Protein AF-A0A367LYA3-F1 (afdb_monomer)

Solvent-accessible surface area (backbone atoms only — not comparable to full-atom values): 9388 Å² total; per-residue (Å²): 114,70,64,62,54,51,53,53,52,55,53,62,64,61,77,48,80,53,69,58,54,73,70,56,50,53,48,38,61,75,65,49,65,84,71,53,64,67,58,30,35,70,39,34,77,40,93,78,80,78,74,76,77,65,82,74,53,72,72,42,76,48,74,68,58,64,77,75,49,90,65,70,52,68,69,62,55,48,51,48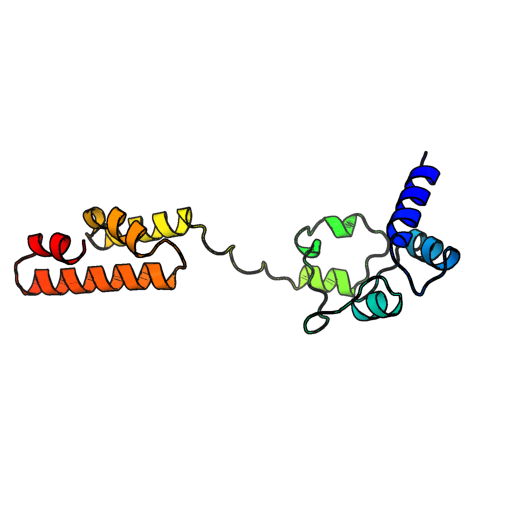,73,65,53,65,80,75,72,75,77,78,76,46,56,67,52,50,46,50,51,50,39,52,52,20,45,78,64,75,37,52,89,48,29,71,54,49,46,62,73,33,62,56,77,46,73,66,50,42,48,53,50,50,52,51,46,53,50,48,38,52,51,21,50,74,70,73,40,60,80,54,28,57,75,74,66,108

Organism: Pseudomonas aeruginosa (NCBI:txid287)

Foldseek 3Di:
DVVVVLVVVLVVQVVDDFLDDSVVSSVCVVVVHDDQPVRCVNRVVDVDDPDDSPPPPPVLVVVCPCVVGDPDDPVSVVVSVPPDPDPDDFQDLVRLLVVLCVLCVVLVNNVCSVVLSVQLVSPHNVSSVVLVVVLSVLQVVCVVVVNNVCSNVVSD

Sequence (156 aa):
MMDQAFEGIVASYQHRPLNVDDAELRRMIDDETWLTAPEAKDKGFVDEVLGAAEPVGVNARLGKVLNRYRNTPDAARRLLASQEPAGDPAPTSAELAAELTADCAQAGLADCAAYLIKASGLKDRETVRAALDRAKAVRAVCHGAKTPDDAKALIE

pLDDT: mean 82.15, std 12.98, range [47.84, 94.5]

Radius of gyration: 27.7 Å; Cα contacts (8 Å, |Δi|>4): 107; chains: 1; bounding box: 52×32×71 Å

Mean predicted aligned error: 14.96 Å

InterPro domains:
  IPR029045 ClpP/crotonase-like domain superfamily [SSF52096] (13-53)

Structure (mmCIF, N/CA/C/O backbone):
data_AF-A0A367LYA3-F1
#
_entry.id   AF-A0A367LYA3-F1
#
loop_
_atom_site.group_PDB
_atom_site.id
_atom_site.type_symbol
_atom_site.label_atom_id
_atom_site.label_alt_id
_atom_site.label_comp_id
_atom_site.label_asym_id
_atom_site.label_entity_id
_atom_site.label_seq_id
_atom_site.pdbx_PDB_ins_code
_atom_site.Cartn_x
_atom_site.Cartn_y
_atom_site.Cartn_z
_atom_site.occupancy
_atom_site.B_iso_or_equiv
_atom_site.auth_seq_id
_atom_site.auth_comp_id
_atom_site.auth_asym_id
_atom_site.auth_atom_id
_atom_site.pdbx_PDB_model_num
ATOM 1 N N . MET A 1 1 ? 25.280 19.438 -17.929 1.00 57.62 1 MET A N 1
ATOM 2 C CA . MET A 1 1 ? 24.602 19.323 -16.613 1.00 57.62 1 MET A CA 1
ATOM 3 C C . MET A 1 1 ? 23.458 18.310 -16.666 1.00 57.62 1 MET A C 1
ATOM 5 O O . MET A 1 1 ? 23.393 17.494 -15.762 1.00 57.62 1 MET A O 1
ATOM 9 N N . MET A 1 2 ? 22.625 18.291 -17.721 1.00 63.66 2 MET A N 1
ATOM 10 C CA . MET A 1 2 ? 21.618 17.228 -17.924 1.00 63.66 2 MET A CA 1
ATOM 11 C C . MET A 1 2 ? 22.245 15.866 -18.272 1.00 63.66 2 MET A C 1
ATOM 13 O O . MET A 1 2 ? 21.848 14.864 -17.690 1.00 63.66 2 MET A O 1
ATOM 17 N N . ASP A 1 3 ? 23.297 15.839 -19.100 1.00 79.38 3 ASP A N 1
ATOM 18 C CA . ASP A 1 3 ? 23.963 14.579 -19.488 1.00 79.38 3 ASP A CA 1
ATOM 19 C C . ASP A 1 3 ? 24.580 13.844 -18.291 1.00 79.38 3 ASP A C 1
ATOM 21 O O . ASP A 1 3 ? 24.449 12.637 -18.155 1.00 79.38 3 ASP A O 1
ATOM 25 N N . GLN A 1 4 ? 25.177 14.576 -17.346 1.00 85.38 4 GLN A N 1
ATOM 26 C CA . GLN A 1 4 ? 25.764 13.979 -16.143 1.00 85.38 4 GLN A CA 1
ATOM 27 C C . GLN A 1 4 ? 24.707 13.341 -15.227 1.00 85.38 4 GLN A C 1
ATOM 29 O O . GLN A 1 4 ? 24.982 12.333 -14.579 1.00 85.38 4 GLN A O 1
ATOM 34 N N . ALA A 1 5 ? 23.502 13.918 -15.168 1.00 87.50 5 ALA A N 1
ATOM 35 C CA . ALA A 1 5 ? 22.396 13.335 -14.416 1.00 87.50 5 ALA A CA 1
ATOM 36 C C . ALA A 1 5 ? 21.889 12.049 -15.086 1.00 87.50 5 ALA A C 1
ATOM 38 O O . ALA A 1 5 ? 21.642 11.065 -14.394 1.00 87.50 5 ALA A O 1
ATOM 39 N N . PHE A 1 6 ? 21.792 12.041 -16.419 1.00 89.56 6 PHE A N 1
ATOM 40 C CA . PHE A 1 6 ? 21.410 10.857 -17.187 1.00 89.56 6 PHE A CA 1
ATOM 41 C C . PHE A 1 6 ? 22.415 9.712 -17.013 1.00 89.56 6 PHE A C 1
ATOM 43 O O . PHE A 1 6 ? 22.024 8.605 -16.654 1.00 89.56 6 PHE A O 1
ATOM 50 N N . GLU A 1 7 ? 23.713 9.991 -17.151 1.00 92.44 7 GLU A N 1
ATOM 51 C CA . GLU A 1 7 ? 24.764 8.986 -16.940 1.00 92.44 7 GLU A CA 1
ATOM 52 C C . GLU A 1 7 ? 24.735 8.414 -15.511 1.00 92.44 7 GLU A C 1
ATOM 54 O O . GLU A 1 7 ? 24.918 7.214 -15.316 1.00 92.44 7 GLU A O 1
ATOM 59 N N . GLY A 1 8 ? 24.427 9.240 -14.502 1.00 92.81 8 GLY A N 1
ATOM 60 C CA . GLY A 1 8 ? 24.241 8.772 -13.126 1.00 92.81 8 GLY A CA 1
ATOM 61 C C . GLY A 1 8 ? 23.057 7.809 -12.962 1.00 92.81 8 GLY A C 1
ATOM 62 O O . GLY A 1 8 ? 23.142 6.847 -12.196 1.00 92.81 8 GLY A O 1
ATOM 63 N N . ILE A 1 9 ? 21.966 8.029 -13.702 1.00 91.56 9 ILE A N 1
ATOM 64 C CA . ILE A 1 9 ? 20.799 7.134 -13.707 1.00 91.56 9 ILE A CA 1
ATOM 65 C C . ILE A 1 9 ? 21.153 5.807 -14.386 1.00 91.56 9 ILE A C 1
ATOM 67 O O . ILE A 1 9 ? 20.884 4.751 -13.815 1.00 91.56 9 ILE A O 1
ATOM 71 N N . VAL A 1 10 ? 21.793 5.845 -15.559 1.00 93.44 10 VAL A N 1
ATOM 72 C CA . VAL A 1 10 ? 22.222 4.638 -16.292 1.00 93.44 10 VAL A CA 1
ATOM 73 C C . VAL A 1 10 ? 23.154 3.786 -15.427 1.00 93.44 10 VAL A C 1
ATOM 75 O O . VAL A 1 10 ? 22.894 2.599 -15.227 1.00 93.44 10 VAL A O 1
ATOM 78 N N . ALA A 1 11 ? 24.174 4.407 -14.826 1.00 93.62 11 ALA A N 1
ATOM 79 C CA . ALA A 1 11 ? 25.110 3.726 -13.932 1.00 93.62 11 ALA A CA 1
ATOM 80 C C . ALA A 1 11 ? 24.405 3.072 -12.732 1.00 93.62 11 ALA A C 1
ATOM 82 O O . ALA A 1 11 ? 24.767 1.969 -12.324 1.00 93.62 11 ALA A O 1
ATOM 83 N N . SER A 1 12 ? 23.358 3.717 -12.201 1.00 92.31 12 SER A N 1
ATOM 84 C CA . SER A 1 12 ? 22.594 3.182 -11.071 1.00 92.31 12 SER A CA 1
ATOM 85 C C . SER A 1 12 ? 21.901 1.857 -11.409 1.00 92.31 12 SER A C 1
ATOM 87 O O . SER A 1 12 ? 21.897 0.938 -10.590 1.00 92.31 12 SER A O 1
ATOM 89 N N . TYR A 1 13 ? 21.354 1.723 -12.621 1.00 92.00 13 TYR A N 1
ATOM 90 C CA . TYR A 1 13 ? 20.736 0.472 -13.080 1.00 92.00 13 TYR A CA 1
ATOM 91 C C . TYR A 1 13 ? 21.763 -0.638 -13.336 1.00 92.00 13 TYR A C 1
ATOM 93 O O . TYR A 1 13 ? 21.459 -1.813 -13.141 1.00 92.00 13 TYR A O 1
ATOM 101 N N . GLN A 1 14 ? 22.988 -0.272 -13.718 1.00 90.69 14 GLN A N 1
ATOM 102 C CA . GLN A 1 14 ? 24.077 -1.204 -14.024 1.00 90.69 14 GLN A CA 1
ATOM 103 C C . GLN A 1 14 ? 24.815 -1.737 -12.785 1.00 90.69 14 GLN A C 1
ATOM 105 O O . GLN A 1 14 ? 25.699 -2.582 -12.914 1.00 90.69 14 GLN A O 1
ATOM 110 N N . HIS A 1 15 ? 24.440 -1.319 -11.568 1.00 90.50 15 HIS A N 1
ATOM 111 C CA . HIS A 1 15 ? 24.962 -1.916 -10.329 1.00 90.50 15 HIS A CA 1
ATOM 112 C C . HIS A 1 15 ? 24.594 -3.395 -10.149 1.00 90.50 15 HIS A C 1
ATOM 114 O O . HIS A 1 15 ? 25.128 -4.058 -9.259 1.00 90.50 15 HIS A O 1
ATOM 120 N N . ARG A 1 16 ? 23.699 -3.921 -10.987 1.00 90.25 16 ARG A N 1
ATOM 121 C CA . ARG A 1 16 ? 23.339 -5.335 -11.035 1.00 90.25 16 ARG A CA 1
ATOM 122 C C . ARG A 1 16 ? 23.323 -5.848 -12.476 1.00 90.25 16 ARG A C 1
ATOM 124 O O . ARG A 1 16 ? 23.167 -5.048 -13.398 1.00 90.25 16 ARG A O 1
ATOM 131 N N . PRO A 1 17 ? 23.493 -7.165 -12.687 1.00 89.12 17 PRO A N 1
ATOM 132 C CA . PRO A 1 17 ? 23.438 -7.742 -14.022 1.00 89.12 17 PRO A CA 1
ATOM 133 C C . PRO A 1 17 ? 22.031 -7.597 -14.607 1.00 89.12 17 PRO A C 1
ATOM 135 O O . PRO A 1 17 ? 21.053 -8.035 -14.002 1.00 89.12 17 PRO A O 1
ATOM 138 N N . LEU A 1 18 ? 21.952 -6.989 -15.788 1.00 93.44 18 LEU A N 1
ATOM 139 C CA . LEU A 1 18 ? 20.729 -6.853 -16.572 1.00 93.44 18 LEU A CA 1
ATOM 140 C C . LEU A 1 18 ? 20.790 -7.778 -17.790 1.00 93.44 18 LEU A C 1
ATOM 142 O O . LEU A 1 18 ? 21.869 -8.077 -18.301 1.00 93.44 18 LEU A O 1
ATOM 146 N N . ASN A 1 19 ? 19.621 -8.165 -18.300 1.00 94.31 19 ASN A N 1
ATOM 147 C CA . ASN A 1 19 ? 19.489 -8.905 -19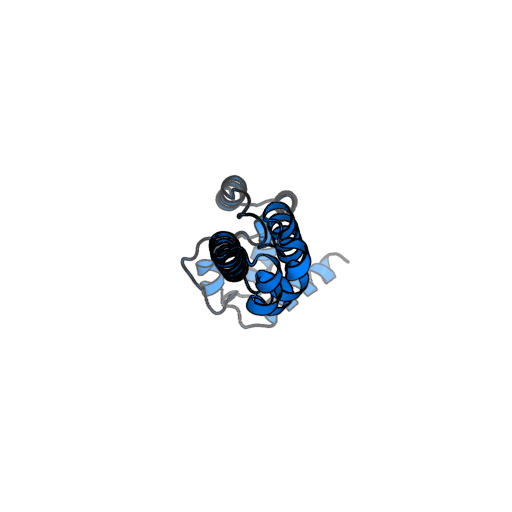.561 1.00 94.31 19 ASN A CA 1
ATOM 148 C C . ASN A 1 19 ? 19.254 -7.966 -20.760 1.00 94.31 19 ASN A C 1
ATOM 150 O O . ASN A 1 19 ? 18.803 -8.403 -21.818 1.00 94.31 19 ASN A O 1
ATOM 154 N N . VAL A 1 20 ? 19.520 -6.671 -20.586 1.00 93.88 20 VAL A N 1
ATOM 155 C CA . VAL A 1 20 ? 19.510 -5.649 -21.639 1.00 93.88 20 VAL A CA 1
ATOM 156 C C . VAL A 1 20 ? 20.901 -5.033 -21.739 1.00 93.88 20 VAL A C 1
ATOM 158 O O . VAL A 1 20 ? 21.596 -4.907 -20.729 1.00 93.88 20 VAL A O 1
ATOM 161 N N . ASP A 1 21 ? 21.318 -4.676 -22.950 1.00 94.00 21 ASP A N 1
ATOM 162 C CA . ASP A 1 21 ? 22.583 -3.975 -23.154 1.00 94.00 21 ASP A CA 1
ATOM 163 C C . ASP A 1 21 ? 22.469 -2.476 -22.816 1.00 94.00 21 ASP A C 1
ATOM 165 O O . ASP A 1 21 ? 21.387 -1.952 -22.539 1.00 94.00 21 ASP A O 1
ATOM 169 N N . ASP A 1 22 ? 23.609 -1.781 -22.792 1.00 93.06 22 ASP A N 1
ATOM 170 C CA . ASP A 1 22 ? 23.677 -0.354 -22.454 1.00 93.06 22 ASP A CA 1
ATOM 171 C C . ASP A 1 22 ? 22.865 0.521 -23.422 1.00 93.06 22 ASP A C 1
ATOM 173 O O . ASP A 1 22 ? 22.188 1.455 -22.993 1.00 93.06 22 ASP A O 1
ATOM 177 N N . ALA A 1 23 ? 22.877 0.196 -24.717 1.00 94.06 23 ALA A N 1
ATOM 178 C CA . ALA A 1 23 ? 22.157 0.962 -25.728 1.00 94.06 23 ALA A CA 1
ATOM 179 C C . ALA A 1 23 ? 20.638 0.828 -25.547 1.00 94.06 23 ALA A C 1
ATOM 181 O O . ALA A 1 23 ? 19.915 1.826 -25.591 1.00 94.06 23 ALA A O 1
ATOM 182 N N . GLU A 1 24 ? 20.162 -0.387 -25.287 1.00 94.19 24 GLU A N 1
ATOM 183 C CA . GLU A 1 24 ? 18.760 -0.668 -25.009 1.00 94.19 24 GLU A CA 1
ATOM 184 C C . GLU A 1 24 ? 18.320 -0.049 -23.682 1.00 94.19 24 GLU A C 1
ATOM 186 O O . GLU A 1 24 ? 17.246 0.543 -23.618 1.00 94.19 24 GLU A O 1
ATOM 191 N N . LEU A 1 25 ? 19.149 -0.105 -22.635 1.00 93.94 25 LEU A N 1
ATOM 192 C CA . LEU A 1 25 ? 18.851 0.542 -21.356 1.00 93.94 25 LEU A CA 1
ATOM 193 C C . LEU A 1 25 ? 18.684 2.059 -21.519 1.00 93.94 25 LEU A C 1
ATOM 195 O O . LEU A 1 25 ? 17.707 2.625 -21.027 1.00 93.94 25 LEU A O 1
ATOM 199 N N . ARG A 1 26 ? 19.607 2.714 -22.235 1.00 94.38 26 ARG A N 1
ATOM 200 C CA . ARG A 1 26 ? 19.530 4.154 -22.529 1.00 94.38 26 ARG A CA 1
ATOM 201 C C . ARG A 1 26 ? 18.260 4.492 -23.307 1.00 94.38 26 ARG A C 1
ATOM 203 O O . ARG A 1 26 ? 17.542 5.407 -22.914 1.00 94.38 26 ARG A O 1
ATOM 210 N N . ARG A 1 27 ? 17.945 3.713 -24.350 1.00 94.50 27 ARG A N 1
ATOM 211 C CA . ARG A 1 27 ? 16.710 3.868 -25.133 1.00 94.50 27 ARG A CA 1
ATOM 212 C C . ARG A 1 27 ? 15.470 3.726 -24.259 1.00 94.50 27 ARG A C 1
ATOM 214 O O . ARG A 1 27 ? 14.573 4.553 -24.335 1.00 94.50 27 ARG A O 1
ATOM 221 N N . MET A 1 28 ? 15.432 2.714 -23.395 1.00 93.94 28 MET A N 1
ATOM 222 C CA . MET A 1 28 ? 14.296 2.471 -22.509 1.00 93.94 28 MET A CA 1
ATOM 223 C C . MET A 1 28 ? 14.058 3.620 -21.521 1.00 93.94 28 MET A C 1
ATOM 225 O O . MET A 1 28 ? 12.901 3.934 -21.231 1.00 93.94 28 MET A O 1
ATOM 229 N N . ILE A 1 29 ? 15.129 4.239 -21.009 1.00 91.56 29 ILE A N 1
ATOM 230 C CA . ILE A 1 29 ? 15.046 5.409 -20.122 1.00 91.56 29 ILE A CA 1
ATOM 231 C C . ILE A 1 29 ? 14.515 6.627 -20.890 1.00 91.56 29 ILE A C 1
ATOM 233 O O . ILE A 1 29 ? 13.597 7.285 -20.401 1.00 91.56 29 ILE A O 1
ATOM 237 N N . ASP A 1 30 ? 15.045 6.900 -22.085 1.00 91.50 30 ASP A N 1
ATOM 238 C CA . ASP A 1 30 ? 14.613 8.026 -22.926 1.00 91.50 30 ASP A CA 1
ATOM 239 C C . ASP A 1 30 ? 13.161 7.887 -23.403 1.00 91.50 30 ASP A C 1
ATOM 241 O O . ASP A 1 30 ? 12.396 8.855 -23.365 1.00 91.50 30 ASP A O 1
ATOM 245 N N . ASP A 1 31 ? 12.755 6.674 -23.783 1.00 91.88 31 ASP A N 1
ATOM 246 C CA . ASP A 1 31 ? 11.396 6.359 -24.237 1.00 91.88 31 ASP A CA 1
ATOM 247 C C . ASP A 1 31 ? 10.379 6.320 -23.081 1.00 91.88 31 ASP A C 1
ATOM 249 O O . ASP A 1 31 ? 9.183 6.126 -23.314 1.00 91.88 31 ASP A O 1
ATOM 253 N N . GLU A 1 32 ? 10.826 6.520 -21.834 1.00 89.94 32 GLU A N 1
ATOM 254 C CA . GLU A 1 32 ? 10.003 6.405 -20.630 1.00 89.94 32 GLU A CA 1
ATOM 255 C C . GLU A 1 32 ? 9.254 5.060 -20.616 1.00 89.94 32 GLU A C 1
ATOM 257 O O . GLU A 1 32 ? 8.024 4.990 -20.582 1.00 89.94 32 GLU A O 1
ATOM 262 N N . THR A 1 33 ? 10.015 3.969 -20.715 1.00 90.75 33 THR A N 1
ATOM 263 C CA . THR A 1 33 ? 9.448 2.626 -20.858 1.00 90.75 33 THR A CA 1
ATOM 264 C C . THR A 1 33 ? 8.820 2.144 -19.554 1.00 90.75 33 THR A C 1
ATOM 266 O O . THR A 1 33 ? 9.470 2.079 -18.510 1.00 90.75 33 THR A O 1
ATOM 269 N N . TRP A 1 34 ? 7.558 1.727 -19.635 1.00 88.94 34 TRP A N 1
ATOM 270 C CA . TRP A 1 34 ? 6.828 1.098 -18.538 1.00 88.94 34 TRP A CA 1
ATOM 271 C C . TRP A 1 34 ? 6.874 -0.421 -18.677 1.00 88.94 34 TRP A C 1
ATOM 273 O O . TRP A 1 34 ? 6.634 -0.947 -19.760 1.00 88.94 34 TRP A O 1
ATOM 283 N N . LEU A 1 35 ? 7.156 -1.119 -17.576 1.00 88.19 35 LEU A N 1
ATOM 284 C CA . LEU A 1 35 ? 7.240 -2.579 -17.533 1.00 88.19 35 LEU A CA 1
ATOM 285 C C . LEU A 1 35 ? 6.269 -3.136 -16.497 1.00 88.19 35 LEU A C 1
ATOM 287 O O . LEU A 1 35 ? 6.116 -2.593 -15.399 1.00 88.19 35 LEU A O 1
ATOM 291 N N . THR A 1 36 ? 5.650 -4.258 -16.829 1.00 84.75 36 THR A N 1
ATOM 292 C CA . THR A 1 36 ? 4.999 -5.129 -15.852 1.00 84.75 36 THR A CA 1
ATOM 293 C C . THR A 1 36 ? 6.049 -5.870 -15.017 1.00 84.75 36 THR A C 1
ATOM 295 O O . THR A 1 36 ? 7.218 -5.973 -15.394 1.00 84.75 36 THR A O 1
ATOM 298 N N . ALA A 1 37 ? 5.640 -6.421 -13.872 1.00 86.94 37 ALA A N 1
ATOM 299 C CA . ALA A 1 37 ? 6.521 -7.228 -13.029 1.00 86.94 37 ALA A CA 1
ATOM 300 C C . ALA A 1 37 ? 7.220 -8.395 -13.776 1.00 86.94 37 ALA A C 1
ATOM 302 O O . ALA A 1 37 ? 8.434 -8.533 -13.613 1.00 86.94 37 ALA A O 1
ATOM 303 N N . PRO A 1 38 ? 6.535 -9.211 -14.611 1.00 88.25 38 PRO A N 1
ATOM 304 C CA . PRO A 1 38 ? 7.211 -10.256 -15.382 1.00 88.25 38 PRO A CA 1
ATOM 305 C C . PRO A 1 38 ? 8.194 -9.696 -16.419 1.00 88.25 38 PRO A C 1
ATOM 307 O O . PRO A 1 38 ? 9.318 -10.177 -16.489 1.00 88.25 38 PRO A O 1
ATOM 310 N N . GLU A 1 39 ? 7.842 -8.640 -17.159 1.00 90.19 39 GLU A N 1
ATOM 311 C CA . GLU A 1 39 ? 8.756 -8.034 -18.145 1.00 90.19 39 GLU A CA 1
ATOM 312 C C . GLU A 1 39 ? 10.010 -7.447 -17.483 1.00 90.19 39 GLU A C 1
ATOM 314 O O . GLU A 1 39 ? 11.117 -7.557 -18.012 1.00 90.19 39 GLU A O 1
ATOM 319 N N . ALA A 1 40 ? 9.849 -6.842 -16.302 1.00 91.62 40 ALA A N 1
ATOM 320 C CA . ALA A 1 40 ? 10.964 -6.367 -15.496 1.00 91.62 40 ALA A CA 1
ATOM 321 C C . ALA A 1 40 ? 11.865 -7.527 -15.049 1.00 91.62 40 ALA A C 1
ATOM 323 O O . ALA A 1 40 ? 13.087 -7.387 -15.077 1.00 91.62 40 ALA A O 1
ATOM 324 N N . LYS A 1 41 ? 11.293 -8.678 -14.677 1.00 91.88 41 LYS A N 1
ATOM 325 C CA . LYS A 1 41 ? 12.064 -9.872 -14.302 1.00 91.88 41 LYS A CA 1
ATOM 326 C C . LYS A 1 41 ? 12.845 -10.425 -15.489 1.00 91.88 41 LYS A C 1
ATOM 328 O O . LYS A 1 41 ? 14.041 -10.667 -15.364 1.00 91.88 41 LYS A O 1
ATOM 333 N N . ASP A 1 42 ? 12.201 -10.553 -16.644 1.00 93.44 42 ASP A N 1
ATOM 334 C CA . ASP A 1 42 ? 12.824 -11.082 -17.861 1.00 93.44 42 ASP A CA 1
ATOM 335 C C . ASP A 1 42 ? 14.003 -10.218 -18.318 1.00 93.44 42 ASP A C 1
ATOM 337 O O . ASP A 1 42 ? 15.059 -10.732 -18.690 1.00 93.44 42 ASP A O 1
ATOM 341 N N . LYS A 1 43 ? 13.869 -8.892 -18.210 1.00 94.06 43 LYS A N 1
ATOM 342 C CA . LYS A 1 43 ? 14.950 -7.933 -18.494 1.00 94.06 43 LYS A CA 1
ATOM 343 C C . LYS A 1 43 ? 16.002 -7.848 -17.385 1.00 94.06 43 LYS A C 1
ATOM 345 O O . LYS A 1 43 ? 17.000 -7.146 -17.534 1.00 94.06 43 LYS A O 1
ATOM 350 N N . GLY A 1 44 ? 15.805 -8.578 -16.291 1.00 92.94 44 GLY A N 1
ATOM 351 C CA . GLY A 1 44 ? 16.729 -8.631 -15.174 1.00 92.94 44 GLY A CA 1
ATOM 352 C C . GLY A 1 44 ? 16.709 -7.368 -14.326 1.00 92.94 44 GLY A C 1
ATOM 353 O O . GLY A 1 44 ? 17.723 -7.090 -13.715 1.00 92.94 44 GLY A O 1
ATOM 354 N N . PHE A 1 45 ? 15.605 -6.611 -14.257 1.00 92.31 45 PHE A N 1
ATOM 355 C CA . PHE A 1 45 ? 15.393 -5.466 -13.347 1.00 92.31 45 PHE A CA 1
ATOM 356 C C . PHE A 1 45 ? 14.858 -5.860 -11.961 1.00 92.31 45 PHE A C 1
ATOM 358 O O . PHE A 1 45 ? 14.979 -5.070 -11.025 1.00 92.31 45 PHE A O 1
ATOM 365 N N . VAL A 1 46 ? 14.350 -7.085 -11.804 1.00 91.50 46 VAL A N 1
ATOM 366 C CA . VAL A 1 46 ? 13.984 -7.680 -10.507 1.00 91.50 46 VAL A CA 1
ATOM 367 C C . VAL A 1 46 ? 14.439 -9.138 -10.439 1.00 91.50 46 VAL A C 1
ATOM 369 O O . VAL A 1 46 ? 14.599 -9.779 -11.476 1.00 91.50 46 VAL A O 1
ATOM 372 N N . ASP A 1 47 ? 14.655 -9.662 -9.233 1.00 90.56 47 ASP A N 1
ATOM 373 C CA . ASP A 1 47 ? 15.078 -11.056 -9.023 1.00 90.56 47 ASP A CA 1
ATOM 374 C C . ASP A 1 47 ? 13.875 -12.017 -8.952 1.00 90.56 47 ASP A C 1
ATOM 376 O O . ASP A 1 47 ? 13.874 -13.100 -9.543 1.00 90.56 47 ASP A O 1
ATOM 380 N N . GLU A 1 48 ? 12.802 -11.601 -8.276 1.00 88.25 48 GLU A N 1
ATOM 381 C CA . GLU A 1 48 ? 11.602 -12.406 -8.055 1.00 88.25 48 GLU A CA 1
ATOM 382 C C . GLU A 1 48 ? 10.333 -11.542 -8.096 1.00 88.25 48 GLU A C 1
ATOM 384 O O . GLU A 1 48 ? 10.348 -10.367 -7.730 1.00 88.25 48 GLU A O 1
ATOM 389 N N . VAL A 1 49 ? 9.223 -12.137 -8.545 1.00 86.31 49 VAL A N 1
ATOM 390 C CA . VAL A 1 49 ? 7.887 -11.530 -8.512 1.00 86.31 49 VAL A CA 1
ATOM 391 C C . VAL A 1 49 ? 7.064 -12.304 -7.489 1.00 86.31 49 VAL A C 1
ATOM 393 O O . VAL A 1 49 ? 6.784 -13.484 -7.694 1.00 86.31 49 VAL A O 1
ATOM 396 N N . LEU A 1 50 ? 6.712 -11.647 -6.385 1.00 81.00 50 LEU A N 1
ATOM 397 C CA . LEU A 1 50 ? 5.922 -12.233 -5.302 1.00 81.00 50 LEU A CA 1
ATOM 398 C C . LEU A 1 50 ? 4.427 -11.949 -5.509 1.00 81.00 50 LEU A C 1
ATOM 400 O O . LEU A 1 50 ? 4.050 -10.829 -5.848 1.00 81.00 50 LEU A O 1
ATOM 404 N N . GLY A 1 51 ? 3.579 -12.944 -5.236 1.00 74.94 51 GLY A N 1
ATOM 405 C CA . GLY A 1 51 ? 2.120 -12.841 -5.366 1.00 74.94 51 GLY A CA 1
ATOM 406 C C . GLY A 1 51 ? 1.605 -13.028 -6.798 1.00 74.94 51 GLY A C 1
ATOM 407 O O . GLY A 1 51 ? 2.364 -13.312 -7.725 1.00 74.94 51 GLY A O 1
ATOM 408 N N . ALA A 1 52 ? 0.289 -12.883 -6.991 1.00 62.22 52 ALA A N 1
ATOM 409 C CA . ALA A 1 52 ? -0.237 -12.641 -8.331 1.00 62.22 52 ALA A CA 1
ATOM 410 C C . A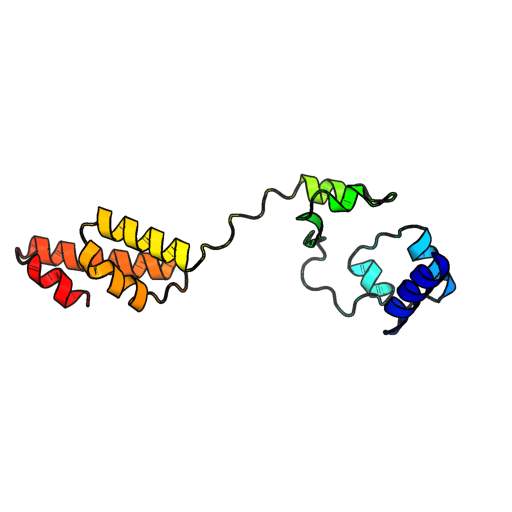LA A 1 52 ? 0.358 -11.306 -8.777 1.00 62.22 52 ALA A C 1
ATOM 412 O O . ALA A 1 52 ? 0.278 -10.347 -8.016 1.00 62.22 52 ALA A O 1
ATOM 413 N N . ALA A 1 53 ? 0.982 -11.252 -9.953 1.00 56.44 53 ALA A N 1
ATOM 414 C CA . ALA A 1 53 ? 1.676 -10.092 -10.518 1.00 56.44 53 ALA A CA 1
ATOM 415 C C . ALA A 1 53 ? 0.753 -8.886 -10.810 1.00 56.44 53 ALA A C 1
ATOM 417 O O . ALA A 1 53 ? 0.953 -8.157 -11.783 1.00 56.44 53 ALA A O 1
ATOM 418 N N . GLU A 1 54 ? -0.284 -8.691 -9.998 1.00 57.06 54 GLU A N 1
ATOM 419 C CA . GLU A 1 54 ? -1.062 -7.483 -9.966 1.00 57.06 54 GLU A CA 1
ATOM 420 C C . GLU A 1 54 ? -0.104 -6.323 -9.716 1.00 57.06 54 GLU A C 1
ATOM 422 O O . GLU A 1 54 ? 0.718 -6.373 -8.795 1.00 57.06 54 GLU A O 1
ATOM 427 N N . PRO A 1 55 ? -0.164 -5.280 -10.547 1.00 54.88 55 PRO A N 1
ATOM 428 C CA . PRO A 1 55 ? 0.565 -4.056 -10.299 1.00 54.88 55 PRO A CA 1
ATOM 429 C C . PRO A 1 55 ? 0.045 -3.457 -8.994 1.00 54.88 55 PRO A C 1
ATOM 431 O O . PRO A 1 55 ? -0.917 -2.687 -8.968 1.00 54.88 55 PRO A O 1
ATOM 434 N N . VAL A 1 56 ? 0.689 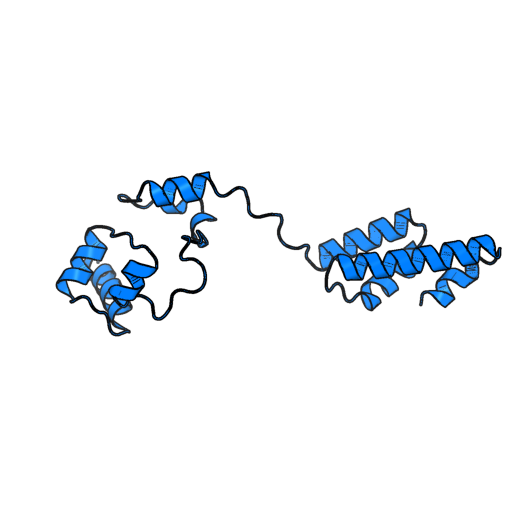-3.831 -7.887 1.00 53.47 56 VAL A N 1
ATOM 435 C CA . VAL A 1 56 ? 0.472 -3.208 -6.593 1.00 53.47 56 VAL A CA 1
ATOM 436 C C . VAL A 1 56 ? 0.981 -1.790 -6.761 1.00 53.47 56 VAL A C 1
ATOM 438 O O . VAL A 1 56 ? 2.177 -1.507 -6.709 1.00 53.47 56 VAL A O 1
ATOM 441 N N . GLY A 1 57 ? 0.047 -0.890 -7.038 1.00 53.44 57 GLY A N 1
ATOM 442 C CA . GLY A 1 57 ? 0.267 0.537 -7.132 1.00 53.44 57 GLY A CA 1
ATOM 443 C C . GLY A 1 57 ? 0.643 1.129 -5.777 1.00 53.44 57 GLY A C 1
ATOM 444 O O . GLY A 1 57 ? -0.025 2.034 -5.296 1.00 53.44 57 GLY A O 1
ATOM 445 N N . VAL A 1 58 ? 1.720 0.663 -5.142 1.00 52.72 58 VAL A N 1
ATOM 446 C CA . VAL A 1 58 ? 2.255 1.295 -3.930 1.00 52.72 58 VAL A CA 1
ATOM 447 C C . VAL A 1 58 ? 2.645 2.743 -4.257 1.00 52.72 58 VAL A C 1
ATOM 449 O O . VAL A 1 58 ? 2.318 3.656 -3.505 1.00 52.72 58 VAL A O 1
ATOM 452 N N . ASN A 1 59 ? 3.198 2.980 -5.454 1.00 49.97 59 ASN A N 1
ATOM 453 C CA . ASN A 1 59 ? 3.459 4.326 -5.982 1.00 49.97 59 ASN A CA 1
ATOM 454 C C . ASN A 1 59 ? 2.187 5.065 -6.433 1.00 49.97 59 ASN A C 1
ATOM 456 O O . ASN A 1 59 ? 2.192 6.287 -6.565 1.00 49.97 59 ASN A O 1
ATOM 460 N N . ALA A 1 60 ? 1.088 4.343 -6.650 1.00 49.62 60 ALA A N 1
ATOM 461 C CA . ALA A 1 60 ? -0.189 4.895 -7.086 1.00 49.62 60 ALA A CA 1
ATOM 462 C C . ALA A 1 60 ? -0.910 5.640 -5.936 1.00 49.62 60 ALA A C 1
ATOM 464 O O . ALA A 1 60 ? -1.657 6.584 -6.179 1.00 49.62 60 ALA A O 1
ATOM 465 N N . ARG A 1 61 ? -0.585 5.336 -4.667 1.00 51.25 61 ARG A N 1
ATOM 466 C CA . ARG A 1 61 ? -1.016 6.151 -3.510 1.00 51.25 61 ARG A CA 1
ATOM 467 C C . ARG A 1 61 ? -0.541 7.607 -3.582 1.00 51.25 61 ARG A C 1
ATOM 469 O O . ARG A 1 61 ? -1.165 8.490 -3.001 1.00 51.25 61 ARG A O 1
ATOM 476 N N . LEU A 1 62 ? 0.520 7.895 -4.338 1.00 54.69 62 LEU A N 1
ATOM 477 C CA . LEU A 1 62 ? 0.947 9.257 -4.655 1.00 54.69 62 LEU A CA 1
ATOM 478 C C . LEU A 1 62 ? 0.191 9.759 -5.893 1.00 54.69 62 LEU A C 1
ATOM 480 O O . LEU A 1 62 ? 0.829 10.135 -6.865 1.00 54.69 62 LEU A O 1
ATOM 484 N N . GLY A 1 63 ? -1.147 9.767 -5.894 1.00 56.25 63 GLY A N 1
ATOM 485 C CA . GLY A 1 63 ? -2.017 9.898 -7.085 1.00 56.25 63 GLY A CA 1
ATOM 486 C C . GLY A 1 63 ? -1.788 11.080 -8.052 1.00 56.25 63 GLY A C 1
ATOM 487 O O . GLY A 1 63 ? -2.417 11.142 -9.102 1.00 56.25 63 GLY A O 1
ATOM 488 N N . LYS A 1 64 ? -0.868 12.007 -7.757 1.00 63.91 64 LYS A N 1
ATOM 489 C CA . LYS A 1 64 ? -0.404 13.062 -8.681 1.00 63.91 64 LYS A CA 1
ATOM 490 C C . LYS A 1 64 ? 0.957 12.779 -9.332 1.00 63.91 64 LYS A C 1
ATOM 492 O O . LYS A 1 64 ? 1.374 13.540 -10.199 1.00 63.91 64 LYS A O 1
ATOM 497 N N . VAL A 1 65 ? 1.667 11.729 -8.920 1.00 69.25 65 VAL A N 1
ATOM 498 C CA . VAL A 1 65 ? 3.015 11.397 -9.401 1.00 69.25 65 VAL A CA 1
ATOM 499 C C . VAL A 1 65 ? 2.981 10.986 -10.870 1.00 69.25 65 VAL A C 1
ATOM 501 O O . VAL A 1 65 ? 3.829 11.441 -11.630 1.00 69.25 65 VAL A O 1
ATOM 504 N N . LEU A 1 66 ? 1.940 10.254 -11.291 1.00 72.38 66 LEU A N 1
ATOM 505 C CA . LEU A 1 66 ? 1.769 9.827 -12.682 1.00 72.38 66 LEU A CA 1
ATOM 506 C C . LEU A 1 66 ? 1.550 10.995 -13.655 1.00 72.38 66 LEU A C 1
ATOM 508 O O . LEU A 1 66 ? 1.914 10.892 -14.817 1.00 72.38 66 LEU A O 1
ATOM 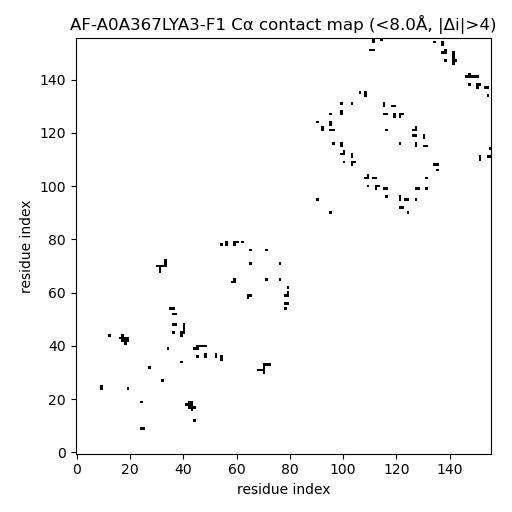512 N N . ASN A 1 67 ? 1.061 12.149 -13.188 1.00 74.94 67 ASN A N 1
ATOM 513 C CA . ASN A 1 67 ? 0.893 13.330 -14.046 1.00 74.94 67 ASN A CA 1
ATOM 514 C C . ASN A 1 67 ? 2.227 13.944 -14.502 1.00 74.94 67 ASN A C 1
ATOM 516 O O . ASN A 1 67 ? 2.225 14.814 -15.369 1.00 74.94 67 ASN A O 1
ATOM 520 N N . ARG A 1 68 ? 3.356 13.540 -13.903 1.00 78.06 68 ARG A N 1
ATOM 521 C CA . ARG A 1 68 ? 4.695 14.014 -14.290 1.00 78.06 68 ARG A CA 1
ATOM 522 C C . ARG A 1 68 ? 5.315 13.207 -15.432 1.00 78.06 68 ARG A C 1
ATOM 524 O O . ARG A 1 68 ? 6.313 13.647 -15.992 1.00 78.06 68 ARG A O 1
ATOM 531 N N . TYR A 1 69 ? 4.734 12.056 -15.751 1.00 82.06 69 TYR A N 1
ATOM 532 C CA . TYR A 1 69 ? 5.225 11.100 -16.736 1.00 82.06 69 TYR A CA 1
ATOM 533 C C . TYR A 1 69 ? 4.461 11.276 -18.053 1.00 82.06 69 TYR A C 1
ATOM 535 O O . TYR A 1 69 ? 3.232 11.399 -18.060 1.00 82.06 69 TYR A O 1
ATOM 543 N N . ARG A 1 70 ? 5.185 11.331 -19.171 1.00 83.50 70 ARG A N 1
ATOM 544 C CA . ARG A 1 70 ? 4.644 11.627 -20.505 1.00 83.50 70 ARG A CA 1
ATOM 545 C C . ARG A 1 70 ? 3.963 10.406 -21.124 1.00 83.50 70 ARG A C 1
ATOM 547 O O . ARG A 1 70 ? 2.894 10.549 -21.711 1.00 83.50 70 ARG A O 1
ATOM 554 N N . ASN A 1 71 ? 4.522 9.216 -20.916 1.00 84.56 71 ASN A N 1
ATOM 555 C CA . ASN A 1 71 ? 4.139 7.954 -21.555 1.00 84.56 71 ASN A CA 1
ATOM 556 C C . ASN A 1 71 ? 3.447 6.980 -20.587 1.00 84.56 71 ASN A C 1
ATOM 558 O O . ASN A 1 71 ? 3.540 5.766 -20.743 1.00 84.56 71 ASN A O 1
ATOM 562 N N . THR A 1 72 ? 2.715 7.489 -19.588 1.00 82.69 72 THR A N 1
ATOM 563 C CA . THR A 1 72 ? 1.990 6.629 -18.630 1.00 82.69 72 THR A CA 1
ATOM 564 C C . THR A 1 72 ? 0.905 5.786 -19.330 1.00 82.69 72 THR A C 1
ATOM 566 O O . THR A 1 72 ? -0.053 6.378 -19.848 1.00 82.69 72 THR A O 1
ATOM 569 N N . PRO A 1 73 ? 0.969 4.437 -1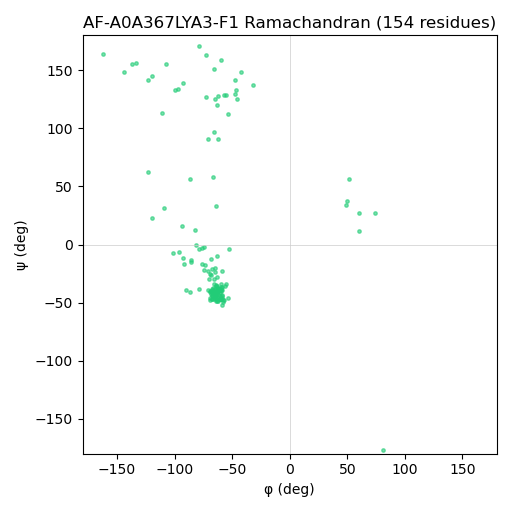9.274 1.00 82.00 73 PRO A N 1
ATOM 570 C CA . PRO A 1 73 ? 0.001 3.551 -19.918 1.00 82.00 73 PRO A CA 1
ATOM 571 C C . PRO A 1 73 ? -1.406 3.655 -19.321 1.00 82.00 73 PRO A C 1
ATOM 573 O O . PRO A 1 73 ? -1.577 3.857 -18.116 1.00 82.00 73 PRO A O 1
ATOM 576 N N . ASP A 1 74 ? -2.432 3.399 -20.136 1.00 80.81 74 ASP A N 1
ATOM 577 C CA . ASP A 1 74 ? -3.831 3.398 -19.681 1.00 80.81 74 ASP A CA 1
ATOM 578 C C . ASP A 1 74 ? -4.100 2.379 -18.572 1.00 80.81 74 ASP A C 1
ATOM 580 O O . ASP A 1 74 ? -4.896 2.642 -17.672 1.00 80.81 74 ASP A O 1
ATOM 584 N N . ALA A 1 75 ? -3.414 1.232 -18.592 1.00 76.50 75 ALA A N 1
ATOM 585 C CA . ALA A 1 75 ? -3.510 0.239 -17.525 1.00 76.50 75 ALA A CA 1
ATOM 586 C C . ALA A 1 75 ? -3.104 0.837 -16.165 1.00 76.50 75 ALA A C 1
ATOM 588 O O . ALA A 1 75 ? -3.843 0.694 -15.194 1.00 76.50 75 ALA A O 1
ATOM 589 N N . ALA A 1 76 ? -2.004 1.599 -16.111 1.00 75.38 76 ALA A N 1
ATOM 590 C CA . ALA A 1 76 ? -1.551 2.294 -14.903 1.00 75.38 76 ALA A CA 1
ATOM 591 C C . ALA A 1 76 ? -2.558 3.359 -14.430 1.00 75.38 76 ALA A C 1
ATOM 593 O O . ALA A 1 76 ? -2.836 3.474 -13.235 1.00 75.38 76 ALA A O 1
ATOM 594 N N . ARG A 1 77 ? -3.169 4.099 -15.367 1.00 75.75 77 ARG A N 1
ATOM 595 C CA . ARG A 1 77 ? -4.214 5.097 -15.065 1.00 75.75 77 ARG A CA 1
ATOM 596 C C . ARG A 1 77 ? -5.489 4.455 -14.514 1.00 75.75 77 ARG A C 1
ATOM 598 O O . ARG A 1 77 ? -6.082 4.979 -13.575 1.00 75.75 77 ARG A O 1
ATOM 605 N N . ARG A 1 78 ? -5.908 3.316 -15.072 1.00 75.81 78 ARG A N 1
ATOM 606 C CA . ARG A 1 78 ? -7.086 2.568 -14.603 1.00 75.81 78 ARG A CA 1
ATOM 607 C C . ARG A 1 78 ? -6.871 1.985 -13.217 1.00 75.81 78 ARG A C 1
ATOM 609 O O . ARG A 1 78 ? -7.786 2.049 -12.406 1.00 75.81 78 ARG A O 1
ATOM 616 N N . LEU A 1 79 ? -5.675 1.477 -12.928 1.00 68.12 79 LEU A N 1
ATOM 617 C CA . LEU A 1 79 ? -5.332 0.972 -11.598 1.00 68.12 79 LEU A CA 1
ATOM 618 C C . LEU A 1 79 ? -5.451 2.065 -10.540 1.00 68.12 79 LEU A C 1
ATOM 620 O O . LEU A 1 79 ? -6.067 1.829 -9.512 1.00 68.12 79 LEU A O 1
ATOM 624 N N . LEU A 1 80 ? -4.954 3.275 -10.820 1.00 65.75 80 LEU A N 1
ATOM 625 C CA . LEU A 1 80 ? -5.159 4.439 -9.951 1.00 65.75 80 LEU A CA 1
ATOM 626 C C . LEU A 1 80 ? -6.636 4.751 -9.708 1.00 65.75 80 LEU A C 1
ATOM 628 O O . LEU A 1 80 ? -7.027 4.987 -8.572 1.00 65.75 80 LEU A O 1
ATOM 632 N N . ALA A 1 81 ? -7.438 4.780 -10.774 1.00 67.75 81 ALA A N 1
ATOM 633 C CA . ALA A 1 81 ? -8.862 5.094 -10.678 1.00 67.75 81 ALA A CA 1
ATOM 634 C C . ALA A 1 81 ? -9.665 3.997 -9.958 1.00 67.75 81 ALA A C 1
ATOM 636 O O . ALA A 1 81 ? -10.710 4.288 -9.386 1.00 67.75 81 ALA A O 1
ATOM 637 N N . SER A 1 82 ? -9.177 2.753 -10.001 1.00 61.78 82 SER A N 1
ATOM 638 C CA . SER A 1 82 ? -9.816 1.574 -9.401 1.00 61.78 82 SER A CA 1
ATOM 639 C C . SER A 1 82 ? -9.328 1.288 -7.981 1.00 61.78 82 SER A C 1
ATOM 641 O O . SER A 1 82 ? -9.934 0.467 -7.298 1.00 61.78 82 SER A O 1
ATOM 643 N N . GLN A 1 83 ? -8.254 1.940 -7.516 1.00 57.41 83 GLN A N 1
ATOM 644 C CA . GLN A 1 83 ? -7.918 1.931 -6.096 1.00 57.41 83 GLN A CA 1
ATOM 645 C C . GLN A 1 83 ? -8.946 2.793 -5.357 1.00 57.41 83 GLN A C 1
ATOM 647 O O . GLN A 1 83 ? -8.760 3.996 -5.174 1.00 57.41 83 GLN A O 1
ATOM 652 N N . GLU A 1 84 ? -10.030 2.163 -4.899 1.00 51.81 84 GLU A N 1
ATOM 653 C CA . GLU A 1 84 ? -10.709 2.623 -3.688 1.00 51.81 84 GLU A CA 1
ATOM 654 C C . GLU A 1 84 ? -9.646 2.846 -2.602 1.00 51.81 84 GLU A C 1
ATOM 656 O O . GLU A 1 84 ? -8.665 2.090 -2.556 1.00 51.81 84 GLU A O 1
ATOM 661 N N . PRO A 1 85 ? -9.772 3.893 -1.763 1.00 48.28 85 PRO A N 1
ATOM 662 C CA . PRO A 1 85 ? -8.812 4.130 -0.701 1.00 48.28 85 PRO A CA 1
ATOM 663 C C . PRO A 1 85 ? -8.708 2.839 0.103 1.00 48.28 85 PRO A C 1
ATOM 665 O O . PRO A 1 85 ? -9.680 2.392 0.709 1.00 48.28 85 PRO A O 1
ATOM 668 N N . ALA A 1 86 ? -7.537 2.204 0.021 1.00 47.84 86 ALA A N 1
ATOM 669 C CA . ALA A 1 86 ? -7.209 1.051 0.833 1.00 47.84 86 ALA A CA 1
ATOM 670 C C . ALA A 1 86 ? -7.631 1.383 2.265 1.00 47.84 86 ALA A C 1
ATOM 672 O O . ALA A 1 86 ? -7.249 2.450 2.754 1.00 47.84 86 ALA A O 1
ATOM 673 N N . GLY A 1 87 ? -8.467 0.512 2.841 1.00 48.50 87 GLY A N 1
ATOM 674 C CA . GLY A 1 87 ? -9.163 0.732 4.105 1.00 48.50 87 GLY A CA 1
ATOM 675 C C . GLY A 1 87 ? -8.280 1.371 5.168 1.00 48.50 87 GLY A C 1
ATOM 676 O O . GLY A 1 87 ? -7.061 1.174 5.159 1.00 48.50 87 GLY A O 1
ATOM 677 N N . ASP A 1 88 ? -8.934 2.158 6.026 1.00 53.00 88 ASP A N 1
ATOM 678 C CA . ASP A 1 88 ? -8.332 3.014 7.045 1.00 53.00 88 ASP A CA 1
ATOM 679 C C . ASP A 1 88 ? -7.031 2.438 7.618 1.00 53.00 88 ASP A C 1
ATOM 681 O O . ASP A 1 88 ? -6.966 1.233 7.899 1.00 53.00 88 ASP A O 1
ATOM 685 N N . PRO A 1 89 ? -5.989 3.277 7.805 1.00 56.38 89 PRO A N 1
ATOM 686 C CA . PRO A 1 89 ? -4.770 2.833 8.463 1.00 56.38 89 PRO A CA 1
ATOM 687 C C . PRO A 1 89 ? -5.149 2.071 9.732 1.00 56.38 89 PRO A C 1
ATOM 689 O O . PRO A 1 89 ? -6.025 2.507 10.481 1.00 56.38 89 PRO A O 1
ATOM 692 N N . ALA A 1 90 ? -4.531 0.902 9.936 1.00 60.62 90 ALA A N 1
ATOM 693 C CA . ALA A 1 90 ? -4.748 0.129 11.150 1.00 60.62 90 ALA A CA 1
ATOM 694 C C . ALA A 1 90 ? -4.619 1.082 12.351 1.00 60.62 90 ALA A C 1
ATOM 696 O O . ALA A 1 90 ? -3.649 1.850 12.389 1.00 60.62 90 ALA A O 1
ATOM 697 N N . PRO A 1 91 ? -5.598 1.087 13.273 1.00 67.81 91 PRO A N 1
ATOM 698 C CA . PRO A 1 91 ? -5.650 2.076 14.335 1.00 67.81 91 PRO A CA 1
ATOM 699 C C . PRO A 1 91 ? -4.350 2.014 15.130 1.00 67.81 91 PRO A C 1
ATOM 701 O O . PRO A 1 91 ? -3.896 0.945 15.547 1.00 67.81 91 PRO A O 1
ATOM 704 N N . THR A 1 92 ? -3.728 3.170 15.306 1.00 82.94 92 THR A N 1
ATOM 705 C CA . THR A 1 92 ? -2.537 3.324 16.131 1.00 82.94 92 THR A CA 1
ATOM 706 C C . THR A 1 92 ? -2.842 2.912 17.569 1.00 82.94 92 THR A C 1
ATOM 708 O O . THR A 1 92 ? -3.987 2.935 18.024 1.00 82.94 92 THR A O 1
ATOM 711 N N . SER A 1 93 ? -1.806 2.580 18.339 1.00 82.62 93 SER A N 1
ATOM 712 C CA . SER A 1 93 ? -1.961 2.296 19.770 1.00 82.62 93 SER A CA 1
ATOM 713 C C . SER A 1 93 ? -2.629 3.459 20.520 1.00 82.62 93 SER A C 1
ATOM 715 O O . SER A 1 93 ? -3.432 3.224 21.418 1.00 82.62 93 SER A O 1
ATOM 717 N N . ALA A 1 94 ? -2.369 4.706 20.116 1.00 85.44 94 ALA A N 1
ATOM 718 C CA . ALA A 1 94 ? -3.031 5.886 20.667 1.00 85.44 94 ALA A CA 1
ATOM 719 C C . ALA A 1 94 ? -4.541 5.907 20.368 1.00 85.44 94 ALA A C 1
ATOM 721 O O . ALA A 1 94 ? -5.334 6.191 21.264 1.00 85.44 94 ALA A O 1
ATOM 722 N N . GLU A 1 95 ? -4.943 5.563 19.144 1.00 86.19 95 GLU A N 1
ATOM 723 C CA . GLU A 1 95 ? -6.356 5.479 18.754 1.00 86.19 95 GLU A CA 1
ATOM 724 C C . GLU A 1 95 ? -7.068 4.321 19.460 1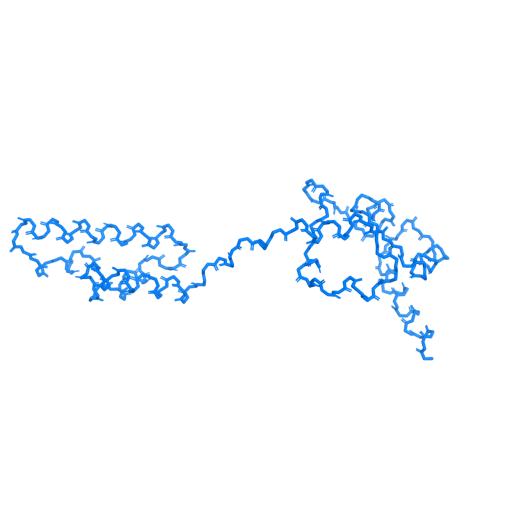.00 86.19 95 GLU A C 1
ATOM 726 O O . GLU A 1 95 ? -8.150 4.523 20.004 1.00 86.19 95 GLU A O 1
ATOM 731 N N . LEU A 1 96 ? -6.436 3.146 19.555 1.00 87.38 96 LEU A N 1
ATOM 732 C CA . LEU A 1 96 ? -6.967 2.006 20.312 1.00 87.38 96 LEU A CA 1
ATOM 733 C C . LEU A 1 96 ? -7.109 2.318 21.809 1.00 87.38 96 LEU A C 1
ATOM 735 O O . LEU A 1 96 ? -8.087 1.913 22.434 1.00 87.38 96 LEU A O 1
ATOM 739 N N . ALA A 1 97 ? -6.156 3.048 22.395 1.00 88.69 97 ALA A N 1
ATOM 740 C CA . ALA A 1 97 ? -6.230 3.468 23.792 1.00 88.69 97 ALA A CA 1
ATOM 741 C C . ALA A 1 97 ? -7.346 4.496 24.023 1.00 88.69 97 ALA A C 1
ATOM 743 O O . ALA A 1 97 ? -8.048 4.422 25.034 1.00 88.69 97 ALA A O 1
ATOM 744 N N . ALA A 1 98 ? -7.530 5.437 23.093 1.00 89.44 98 ALA A N 1
ATOM 745 C CA . ALA A 1 98 ? -8.613 6.412 23.146 1.00 89.44 98 ALA A CA 1
ATOM 746 C C . ALA A 1 98 ? -9.987 5.737 23.001 1.00 89.44 98 ALA A C 1
ATOM 748 O O . ALA A 1 98 ? -10.881 6.018 23.799 1.00 89.44 98 ALA A O 1
ATOM 749 N N . GLU A 1 99 ? -10.127 4.808 22.049 1.00 88.75 99 GLU A N 1
ATOM 750 C CA . GLU A 1 99 ? -11.331 3.993 21.835 1.00 88.75 99 GLU A CA 1
ATOM 751 C C . GLU A 1 99 ? -11.670 3.186 23.096 1.00 88.75 99 GLU A C 1
ATOM 753 O O . GLU A 1 99 ? -12.760 3.327 23.649 1.00 88.75 99 GLU A O 1
ATOM 758 N N . LEU A 1 100 ? -10.699 2.445 23.643 1.00 90.94 100 LEU A N 1
ATOM 759 C CA . LEU A 1 100 ? -10.886 1.679 24.875 1.00 90.94 100 LEU A CA 1
ATOM 760 C C . LEU A 1 100 ? -11.261 2.573 26.066 1.00 90.94 100 LEU A C 1
ATOM 762 O O . LEU A 1 100 ? -12.117 2.198 26.865 1.00 90.94 100 LEU A O 1
ATOM 766 N N . THR A 1 101 ? -10.650 3.753 26.199 1.00 91.38 101 THR A N 1
ATOM 767 C CA . THR A 1 101 ? -10.968 4.695 27.286 1.00 91.38 101 THR A CA 1
ATOM 768 C C . THR A 1 101 ? -12.397 5.222 27.165 1.00 91.38 101 THR A C 1
ATOM 770 O O . THR A 1 101 ? -13.122 5.256 28.162 1.00 91.38 101 THR A O 1
ATOM 773 N N . ALA A 1 102 ? -12.819 5.602 25.956 1.00 90.94 102 ALA A N 1
ATOM 774 C CA . ALA A 1 102 ? -14.174 6.076 25.690 1.00 90.94 102 ALA A CA 1
ATOM 775 C C . ALA A 1 102 ? -15.212 4.985 25.988 1.00 90.94 102 ALA A C 1
ATOM 777 O O . ALA A 1 102 ? -16.193 5.233 26.695 1.00 90.94 102 ALA A O 1
ATOM 778 N N . ASP A 1 103 ? -14.952 3.761 25.536 1.00 90.88 103 ASP A N 1
ATOM 779 C CA . ASP A 1 103 ? -15.825 2.619 25.775 1.00 90.88 103 ASP A CA 1
ATOM 780 C C . ASP A 1 103 ? -15.882 2.226 27.257 1.00 90.88 103 ASP A C 1
ATOM 782 O O . ASP A 1 103 ? -16.951 1.885 27.769 1.00 90.88 103 ASP A O 1
ATOM 786 N N . CYS A 1 104 ? -14.761 2.313 27.982 1.00 90.81 104 CYS A N 1
ATOM 787 C CA . CYS A 1 104 ? -14.734 2.114 29.431 1.00 90.81 104 CYS A CA 1
ATOM 788 C C . CYS A 1 104 ? -15.561 3.183 30.152 1.00 90.81 104 CYS A C 1
ATOM 790 O O . CYS A 1 104 ? -16.307 2.849 31.070 1.00 90.81 104 CYS A O 1
ATOM 792 N N . ALA A 1 105 ? -15.483 4.450 29.736 1.00 89.56 105 ALA A N 1
ATOM 793 C CA . ALA A 1 105 ? -16.282 5.524 30.319 1.00 89.56 105 ALA A CA 1
ATOM 794 C C . ALA A 1 105 ? -17.788 5.299 30.101 1.00 89.56 105 ALA A C 1
ATOM 796 O O . ALA A 1 105 ? -18.562 5.358 31.058 1.00 89.56 105 ALA A O 1
ATOM 797 N N . GLN A 1 106 ? -18.203 4.952 28.877 1.00 88.00 106 GLN A N 1
ATOM 798 C CA . GLN A 1 106 ? -19.599 4.612 28.567 1.00 88.00 106 GLN A CA 1
ATOM 799 C C . GLN A 1 106 ? -20.077 3.381 29.342 1.00 88.00 106 GLN A C 1
ATOM 801 O O . GLN A 1 106 ? -21.207 3.325 29.826 1.00 88.00 106 GLN A O 1
ATOM 806 N N . ALA A 1 107 ? -19.195 2.399 29.500 1.00 87.19 107 ALA A N 1
ATOM 807 C CA . ALA A 1 107 ? -19.458 1.201 30.267 1.00 87.19 107 ALA A CA 1
ATOM 808 C C . ALA A 1 107 ? -19.248 1.397 31.770 1.00 87.19 107 ALA A C 1
ATOM 810 O O . ALA A 1 107 ? -19.207 0.387 32.451 1.00 87.19 107 ALA A O 1
ATOM 811 N N . GLY A 1 108 ? -19.103 2.618 32.307 1.00 87.31 108 GLY A N 1
ATOM 812 C CA . GLY A 1 108 ? -18.892 2.902 33.738 1.00 87.31 108 GLY A CA 1
ATOM 813 C C . GLY A 1 108 ? -17.770 2.079 34.390 1.00 87.31 108 GLY A C 1
ATOM 814 O O . GLY A 1 108 ? -17.919 1.606 35.513 1.00 87.31 108 GLY A O 1
ATOM 815 N N . LEU A 1 109 ? -16.698 1.853 33.635 1.00 88.75 109 LEU A N 1
ATOM 816 C CA . LEU A 1 109 ? -15.461 1.148 33.979 1.00 88.75 109 LEU A CA 1
ATOM 817 C C . LEU A 1 109 ? -14.253 2.095 33.851 1.00 88.75 109 LEU A C 1
ATOM 819 O O . LEU A 1 109 ? -13.128 1.646 33.641 1.00 88.75 109 LEU A O 1
ATOM 823 N N . ALA A 1 110 ? -14.478 3.412 33.931 1.00 89.00 110 ALA A N 1
ATOM 824 C CA . ALA A 1 110 ? -13.443 4.420 33.697 1.00 89.00 110 ALA A CA 1
ATOM 825 C C . ALA A 1 110 ? -12.221 4.218 34.614 1.00 89.00 110 ALA A C 1
ATOM 827 O O . ALA A 1 110 ? -11.085 4.353 34.166 1.00 89.00 110 ALA A O 1
ATOM 828 N N . ASP A 1 111 ? -12.454 3.782 35.854 1.00 87.38 111 ASP A N 1
ATOM 829 C CA . ASP A 1 111 ? -11.406 3.513 36.845 1.00 87.38 111 ASP A CA 1
ATOM 830 C C . ASP A 1 111 ? -10.508 2.319 36.487 1.00 87.38 111 ASP A C 1
ATOM 832 O O . ASP A 1 111 ? -9.386 2.239 36.977 1.00 87.38 111 ASP A O 1
ATOM 836 N N . CYS A 1 112 ? -10.977 1.4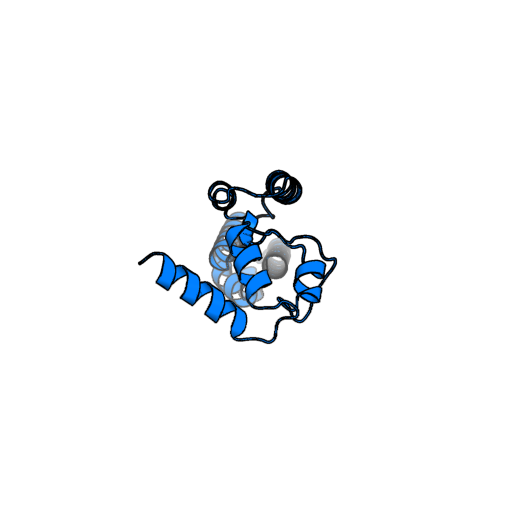08 35.626 1.00 88.81 112 CYS A N 1
ATOM 837 C CA . CYS A 1 112 ? -10.234 0.230 35.165 1.00 88.81 112 CYS A CA 1
ATOM 838 C C . CYS A 1 112 ? -9.534 0.463 33.813 1.00 88.81 112 CYS A C 1
ATOM 840 O O . CYS A 1 112 ? -8.783 -0.398 33.350 1.00 88.81 112 CYS A O 1
ATOM 842 N N . ALA A 1 113 ? -9.768 1.603 33.148 1.00 89.75 113 ALA A N 1
ATOM 843 C CA . ALA A 1 113 ? -9.297 1.846 31.782 1.00 89.75 113 ALA A CA 1
ATOM 844 C C . ALA A 1 113 ? -7.767 1.734 31.664 1.00 89.75 113 ALA A C 1
ATOM 846 O O . ALA A 1 113 ? -7.259 1.071 30.760 1.00 89.75 113 ALA A O 1
ATOM 847 N N . ALA A 1 114 ? -7.025 2.304 32.620 1.00 89.38 114 ALA A N 1
ATOM 848 C CA . ALA A 1 114 ? -5.564 2.235 32.643 1.00 89.38 114 ALA A CA 1
ATOM 849 C C . ALA A 1 114 ? -5.042 0.790 32.747 1.00 89.38 114 ALA A C 1
ATOM 851 O O . ALA A 1 114 ? -4.065 0.430 32.086 1.00 89.38 114 ALA A O 1
ATOM 852 N N . TYR A 1 115 ? -5.716 -0.052 33.537 1.00 91.00 115 TYR A N 1
ATOM 853 C CA . TYR A 1 115 ? -5.380 -1.467 33.643 1.00 91.00 115 TYR A CA 1
ATOM 854 C C . TYR A 1 115 ? -5.675 -2.212 32.340 1.00 91.00 115 TYR A C 1
ATOM 856 O O . TYR A 1 115 ? -4.812 -2.929 31.839 1.00 91.00 115 TYR A O 1
ATOM 864 N N . LEU A 1 116 ? -6.851 -2.004 31.742 1.00 89.56 116 LEU A N 1
ATOM 865 C CA . LEU A 1 116 ? -7.252 -2.677 30.502 1.00 89.56 116 LEU A CA 1
ATOM 866 C C . LEU A 1 116 ? -6.356 -2.295 29.314 1.00 89.56 116 LEU A C 1
ATOM 868 O O . LEU A 1 116 ? -6.019 -3.149 28.489 1.00 89.56 116 LEU A O 1
ATOM 872 N N . ILE A 1 117 ? -5.897 -1.042 29.256 1.00 91.06 117 ILE A N 1
ATOM 873 C CA . ILE A 1 117 ? -4.893 -0.589 28.283 1.00 91.06 117 ILE A CA 1
ATOM 874 C C . ILE A 1 117 ? -3.591 -1.381 28.458 1.00 91.06 117 ILE A C 1
ATOM 876 O O . ILE A 1 117 ? -3.041 -1.904 27.489 1.00 91.06 117 ILE A O 1
ATOM 880 N N . LYS A 1 118 ? -3.119 -1.530 29.701 1.00 89.38 118 LYS A N 1
ATOM 881 C CA . LYS A 1 118 ? -1.905 -2.297 30.004 1.00 89.38 118 LYS A CA 1
ATOM 882 C C . LYS A 1 118 ? -2.074 -3.794 29.713 1.00 89.38 118 LYS A C 1
ATOM 884 O O . LYS A 1 118 ? -1.168 -4.402 29.151 1.00 89.38 118 LYS A O 1
ATOM 889 N N . ALA A 1 119 ? -3.215 -4.379 30.073 1.00 87.12 119 ALA A N 1
ATOM 890 C CA . ALA A 1 119 ? -3.496 -5.808 29.936 1.00 87.12 119 ALA A CA 1
ATOM 891 C C . ALA A 1 119 ? -3.688 -6.237 28.472 1.00 87.12 119 ALA A C 1
ATOM 893 O O . ALA A 1 119 ? -3.197 -7.290 28.069 1.00 87.12 119 ALA A O 1
ATOM 894 N N . SER A 1 120 ? -4.358 -5.411 27.661 1.00 86.94 120 SER A N 1
ATOM 895 C CA . SER A 1 120 ? -4.520 -5.665 26.222 1.00 86.94 120 SER A CA 1
ATOM 896 C C . SER A 1 120 ? -3.216 -5.474 25.441 1.00 86.94 120 SER A C 1
ATOM 898 O O . SER A 1 120 ? -3.063 -6.011 24.342 1.00 86.94 120 SER A O 1
ATOM 900 N N . GLY A 1 121 ? -2.273 -4.696 25.987 1.00 87.88 121 GLY A N 1
ATOM 901 C CA . GLY A 1 121 ? -1.020 -4.339 25.324 1.00 87.88 121 GLY A CA 1
ATOM 902 C C . GLY A 1 121 ? -1.216 -3.582 24.007 1.00 87.88 121 GLY A C 1
ATOM 903 O O . GLY A 1 121 ? -0.254 -3.453 23.256 1.00 87.88 121 GLY A O 1
ATOM 904 N N . LEU A 1 122 ? -2.447 -3.128 23.719 1.00 87.38 122 LEU A N 1
ATOM 905 C CA . LEU A 1 122 ? -2.853 -2.432 22.493 1.00 87.38 122 LEU A CA 1
ATOM 906 C C . LEU A 1 122 ? -2.389 -3.138 21.205 1.00 87.38 122 LEU A C 1
ATOM 908 O O . LEU A 1 122 ? -2.034 -2.482 20.228 1.00 87.38 122 LEU A O 1
ATOM 912 N N . LYS A 1 123 ? -2.352 -4.479 21.222 1.00 79.94 123 LYS A N 1
ATOM 913 C CA . LYS A 1 123 ? -1.822 -5.292 20.114 1.00 79.94 123 LYS A CA 1
ATOM 914 C C . LYS A 1 123 ? -2.689 -5.206 18.864 1.00 79.94 123 LYS A C 1
ATOM 916 O O . LYS A 1 123 ? -2.173 -5.067 17.761 1.00 79.94 123 LYS A O 1
ATOM 921 N N . ASP A 1 124 ? -3.997 -5.295 19.059 1.00 82.88 124 ASP A N 1
ATOM 922 C CA . ASP A 1 124 ? -5.011 -5.267 18.017 1.00 82.88 124 ASP A CA 1
ATOM 923 C C . ASP A 1 124 ? -6.383 -4.955 18.645 1.00 82.88 124 ASP A C 1
ATOM 925 O O . ASP A 1 124 ? -6.576 -5.047 19.865 1.00 82.88 124 ASP A O 1
ATOM 929 N N . ARG A 1 125 ? -7.348 -4.570 17.803 1.00 84.56 125 ARG A N 1
ATOM 930 C CA . ARG A 1 125 ? -8.698 -4.187 18.239 1.00 84.56 125 ARG A CA 1
ATOM 931 C C . ARG A 1 125 ? -9.478 -5.360 18.851 1.00 84.56 125 ARG A C 1
ATOM 933 O O . ARG A 1 125 ? -10.314 -5.135 19.723 1.00 84.56 125 ARG A O 1
ATOM 940 N N . GLU A 1 126 ? -9.213 -6.597 18.434 1.00 86.19 126 GLU A N 1
ATOM 941 C CA . GLU A 1 126 ? -9.902 -7.785 18.951 1.00 86.19 126 GLU A CA 1
ATOM 942 C C . GLU A 1 126 ? -9.501 -8.063 20.405 1.00 86.19 126 GLU A C 1
ATOM 944 O O . GLU A 1 126 ? -10.365 -8.220 21.266 1.00 86.19 126 GLU A O 1
ATOM 949 N N . THR A 1 127 ? -8.204 -8.009 20.708 1.00 86.56 127 THR A N 1
ATOM 950 C CA . THR A 1 127 ? -7.654 -8.158 22.060 1.00 86.56 127 THR A CA 1
ATOM 951 C C . THR A 1 127 ? -8.169 -7.061 22.996 1.00 86.56 127 THR A C 1
ATOM 953 O O . THR A 1 127 ? -8.561 -7.341 24.132 1.00 86.56 127 THR A O 1
ATOM 956 N N . VAL A 1 128 ? -8.212 -5.812 22.518 1.00 88.69 128 VAL A N 1
ATOM 957 C CA . VAL A 1 128 ? -8.766 -4.666 23.260 1.00 88.69 128 VAL A CA 1
ATOM 958 C C . VAL A 1 128 ? -10.246 -4.888 23.587 1.00 88.69 128 VAL A C 1
ATOM 960 O O . VAL A 1 128 ? -10.662 -4.737 24.739 1.00 88.69 128 VAL A O 1
ATOM 963 N N . ARG A 1 129 ? -11.035 -5.321 22.599 1.00 89.06 129 ARG A N 1
ATOM 964 C CA . ARG A 1 129 ? -12.466 -5.591 22.769 1.00 89.06 129 ARG A CA 1
ATOM 965 C C . ARG A 1 129 ? -12.726 -6.773 23.703 1.00 89.06 129 ARG A C 1
ATOM 967 O O . ARG A 1 129 ? -13.577 -6.672 24.581 1.00 89.06 129 ARG A O 1
ATOM 974 N N . ALA A 1 130 ? -11.954 -7.851 23.586 1.00 89.56 130 ALA A N 1
ATOM 975 C CA . ALA A 1 130 ? -12.067 -9.018 24.457 1.00 89.56 130 ALA A CA 1
ATOM 976 C C . ALA A 1 130 ? -11.760 -8.683 25.929 1.00 89.56 130 ALA A C 1
ATOM 978 O O . ALA A 1 130 ? -12.430 -9.187 26.835 1.00 89.56 130 ALA A O 1
ATOM 979 N N . ALA A 1 131 ? -10.774 -7.813 26.181 1.00 88.94 131 ALA A N 1
ATOM 980 C CA . ALA A 1 131 ? -10.462 -7.334 27.526 1.00 88.94 131 ALA A CA 1
ATOM 981 C C . ALA A 1 131 ? -11.620 -6.513 28.117 1.00 88.94 131 ALA A C 1
ATOM 983 O O . ALA A 1 131 ? -12.021 -6.733 29.263 1.00 88.94 131 ALA A O 1
ATOM 984 N N . LEU A 1 132 ? -12.204 -5.618 27.316 1.00 91.38 132 LEU A N 1
ATOM 985 C CA . LEU A 1 132 ? -13.362 -4.823 27.716 1.00 91.38 132 LEU A CA 1
ATOM 986 C C . LEU A 1 132 ? -14.599 -5.692 27.990 1.00 91.38 132 LEU A C 1
ATOM 988 O O . LEU A 1 132 ? -15.282 -5.488 28.994 1.00 91.38 132 LEU A O 1
ATOM 992 N N . ASP A 1 133 ? -14.894 -6.664 27.129 1.00 92.56 133 ASP A N 1
ATOM 993 C CA . ASP A 1 133 ? -16.057 -7.542 27.286 1.00 92.56 133 ASP A CA 1
ATOM 994 C C . ASP A 1 133 ? -15.935 -8.413 28.543 1.00 92.56 133 ASP A C 1
ATOM 996 O O . ASP A 1 133 ? -16.906 -8.572 29.288 1.00 92.56 133 ASP A O 1
ATOM 1000 N N . ARG A 1 134 ? -14.722 -8.889 28.858 1.00 90.88 134 ARG A N 1
ATOM 1001 C CA . ARG A 1 134 ? -14.444 -9.569 30.130 1.00 90.88 134 ARG A CA 1
ATOM 1002 C C . ARG A 1 134 ? -14.719 -8.656 31.327 1.00 90.88 134 ARG A C 1
ATOM 1004 O O . ARG A 1 134 ? -15.395 -9.079 32.262 1.00 90.88 134 ARG A O 1
ATOM 1011 N N . ALA A 1 135 ? -14.246 -7.410 31.295 1.00 91.31 135 ALA A N 1
ATOM 1012 C CA . ALA A 1 135 ? -14.472 -6.445 32.372 1.00 91.31 135 ALA A CA 1
ATOM 1013 C C . ALA A 1 135 ? -15.964 -6.110 32.558 1.00 91.31 135 ALA A C 1
ATOM 1015 O O . ALA A 1 135 ? -16.466 -6.067 33.684 1.00 91.31 135 ALA A O 1
ATOM 1016 N N . LYS A 1 136 ? -16.710 -5.955 31.456 1.00 91.56 136 LYS A N 1
ATOM 1017 C CA . LYS A 1 136 ? -18.171 -5.777 31.481 1.00 91.56 136 LYS A CA 1
ATOM 1018 C C . LYS A 1 136 ? -18.876 -6.977 32.114 1.00 91.56 136 LYS A C 1
ATOM 1020 O O . LYS A 1 136 ? -19.791 -6.777 32.913 1.00 91.56 136 LYS A O 1
ATOM 1025 N N . ALA A 1 137 ? -18.446 -8.198 31.792 1.00 91.94 137 ALA A N 1
ATOM 1026 C CA . ALA A 1 137 ? -19.009 -9.417 32.365 1.00 91.94 137 ALA A CA 1
ATOM 1027 C C . ALA A 1 137 ? -18.776 -9.500 33.881 1.00 91.94 137 ALA A C 1
ATOM 1029 O O . ALA A 1 137 ? -19.729 -9.736 34.623 1.00 91.94 137 ALA A O 1
ATOM 1030 N N . VAL A 1 138 ? -17.552 -9.229 34.354 1.00 89.75 138 VAL A N 1
ATOM 1031 C CA . VAL A 1 138 ? -17.240 -9.191 35.797 1.00 89.75 138 VAL A CA 1
ATOM 1032 C C . VAL A 1 138 ? -18.127 -8.170 36.507 1.00 89.75 138 VAL A C 1
ATOM 1034 O O . VAL A 1 138 ? -18.790 -8.501 37.489 1.00 89.75 138 VAL A O 1
ATOM 1037 N N . ARG A 1 139 ? -18.244 -6.955 35.960 1.00 87.88 139 ARG A N 1
ATOM 1038 C CA . ARG A 1 139 ? -19.097 -5.918 36.551 1.00 87.88 139 ARG A CA 1
ATOM 1039 C C . ARG A 1 139 ? -20.575 -6.310 36.585 1.00 87.88 139 ARG A C 1
ATOM 1041 O O . ARG A 1 139 ? -21.250 -6.032 37.572 1.00 87.88 139 ARG A O 1
ATOM 1048 N N . ALA A 1 140 ? -21.089 -6.952 35.536 1.00 89.75 140 ALA A N 1
ATOM 1049 C CA . ALA A 1 140 ? -22.472 -7.425 35.506 1.00 89.75 140 ALA A CA 1
ATOM 1050 C C . ALA A 1 140 ? -22.740 -8.473 36.601 1.00 89.75 140 ALA A C 1
ATOM 1052 O O . ALA A 1 140 ? -23.778 -8.414 37.264 1.00 89.75 140 ALA A O 1
ATOM 1053 N N . VAL A 1 141 ? -21.787 -9.381 36.842 1.00 91.19 141 VAL A N 1
ATOM 1054 C CA . VAL A 1 141 ? -21.862 -10.367 37.932 1.00 91.19 141 VAL A CA 1
ATOM 1055 C C . VAL A 1 141 ? -21.853 -9.677 39.299 1.00 91.19 141 VAL A C 1
ATOM 1057 O O . VAL A 1 141 ? -22.743 -9.935 40.107 1.00 91.19 141 VAL A O 1
ATOM 1060 N N . CYS A 1 142 ? -20.924 -8.748 39.541 1.00 88.00 142 CYS A N 1
ATOM 1061 C CA . CYS A 1 142 ? -20.850 -7.972 40.786 1.00 88.00 142 CYS A CA 1
ATOM 1062 C C . CYS A 1 142 ? -22.121 -7.150 41.044 1.00 88.00 142 CYS A C 1
ATOM 1064 O O . CYS A 1 142 ? -22.626 -7.093 42.165 1.00 88.00 142 CYS A O 1
ATOM 1066 N N . HIS A 1 143 ? -22.697 -6.566 39.991 1.00 87.19 143 HIS A N 1
ATOM 1067 C CA . HIS A 1 143 ? -23.964 -5.851 40.086 1.00 87.19 143 HIS A CA 1
ATOM 1068 C C . HIS A 1 143 ? -25.124 -6.794 40.452 1.00 87.19 143 HIS A C 1
ATOM 1070 O O . HIS A 1 143 ? -25.952 -6.456 41.298 1.00 87.19 143 HIS A O 1
ATOM 1076 N N . GLY A 1 144 ? -25.182 -7.995 39.865 1.00 88.50 144 GLY A N 1
ATOM 1077 C CA . GLY A 1 144 ? -26.165 -9.024 40.228 1.00 88.50 144 GLY A CA 1
ATOM 1078 C C . GLY A 1 144 ? -26.012 -9.528 41.669 1.00 88.50 144 GLY A C 1
ATOM 1079 O O . GLY A 1 144 ? -27.009 -9.778 42.345 1.00 88.50 144 GLY A O 1
ATOM 1080 N N . ALA A 1 145 ? -24.773 -9.605 42.160 1.00 88.38 145 ALA A N 1
ATOM 1081 C CA . ALA A 1 145 ? -24.433 -9.995 43.528 1.00 88.38 145 ALA A CA 1
ATOM 1082 C C . ALA A 1 145 ? -24.617 -8.873 44.571 1.00 88.38 145 ALA A C 1
ATOM 1084 O O . ALA A 1 145 ? -24.461 -9.125 45.764 1.00 88.38 145 ALA A O 1
ATOM 1085 N N . LYS A 1 146 ? -24.988 -7.654 44.145 1.00 87.62 146 LYS A N 1
ATOM 1086 C CA . LYS A 1 146 ? -25.091 -6.444 44.985 1.00 87.62 146 LYS A CA 1
ATOM 1087 C C . LYS A 1 146 ? -23.767 -6.026 45.647 1.00 87.62 146 LYS A C 1
ATOM 1089 O O . LYS A 1 146 ? -23.789 -5.361 46.679 1.00 87.62 146 LYS A O 1
ATOM 1094 N N . THR A 1 147 ? -22.634 -6.362 45.031 1.00 85.56 147 THR A N 1
ATOM 1095 C CA . THR A 1 147 ? -21.284 -5.959 45.461 1.00 85.56 147 THR A CA 1
ATOM 1096 C C . THR A 1 147 ? -20.545 -5.212 44.340 1.00 85.56 147 THR A C 1
ATOM 1098 O O . THR A 1 147 ? -19.529 -5.679 43.826 1.00 85.56 147 THR A O 1
ATOM 1101 N N . PRO A 1 148 ? -21.054 -4.049 43.890 1.00 76.69 148 PRO A N 1
ATOM 1102 C CA . PRO A 1 148 ? -20.474 -3.323 42.757 1.00 76.69 148 PRO A CA 1
ATOM 1103 C C . PRO A 1 148 ? -19.038 -2.836 43.011 1.00 76.69 148 PRO A C 1
ATOM 1105 O O . PRO A 1 148 ? -18.264 -2.744 42.060 1.00 76.69 148 PRO A O 1
ATOM 1108 N N . ASP A 1 149 ? -18.672 -2.585 44.271 1.00 80.38 149 ASP A N 1
ATOM 1109 C CA . ASP A 1 149 ? -17.345 -2.092 44.661 1.00 80.38 149 ASP A CA 1
ATOM 1110 C C . ASP A 1 149 ? -16.233 -3.141 44.454 1.00 80.38 149 ASP A C 1
ATOM 1112 O O . ASP A 1 149 ? -15.082 -2.787 44.194 1.00 80.38 149 ASP A O 1
ATOM 1116 N N . ASP A 1 150 ? -16.581 -4.434 44.466 1.00 84.25 150 ASP A N 1
ATOM 1117 C CA . ASP A 1 150 ? -15.627 -5.535 44.271 1.00 84.25 150 ASP A CA 1
ATOM 1118 C C . ASP A 1 150 ? -15.222 -5.711 42.799 1.00 84.25 150 ASP A C 1
ATOM 1120 O O . ASP A 1 150 ? -14.212 -6.350 42.499 1.00 84.25 150 ASP A O 1
ATOM 1124 N N . ALA A 1 151 ? -15.985 -5.139 41.859 1.00 80.69 151 ALA A N 1
ATOM 1125 C CA . ALA A 1 151 ? -15.758 -5.333 40.428 1.00 80.69 151 ALA A CA 1
ATOM 1126 C C . ALA A 1 151 ? -14.359 -4.878 40.001 1.00 80.69 151 ALA A C 1
ATOM 1128 O O . ALA A 1 151 ? -13.713 -5.557 39.208 1.00 80.69 151 ALA A O 1
ATOM 1129 N N . LYS A 1 152 ? -13.868 -3.764 40.555 1.00 82.69 152 LYS A N 1
ATOM 1130 C CA . LYS A 1 152 ? -12.532 -3.243 40.247 1.00 82.69 152 LYS A CA 1
ATOM 1131 C C . LYS A 1 152 ? -11.434 -4.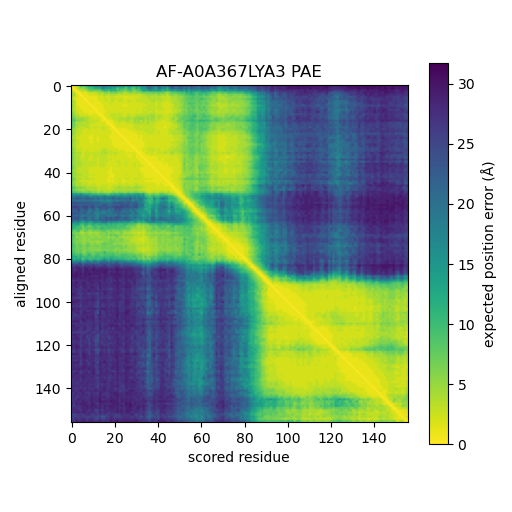214 40.683 1.00 82.69 152 LYS A C 1
ATOM 1133 O O . LYS A 1 152 ? -10.566 -4.544 39.884 1.00 82.69 152 LYS A O 1
ATOM 1138 N N . ALA A 1 153 ? -11.511 -4.706 41.918 1.00 85.06 153 ALA A N 1
ATOM 1139 C CA . ALA A 1 153 ? -10.524 -5.626 42.486 1.00 85.06 153 ALA A CA 1
ATOM 1140 C C . ALA A 1 153 ? -10.484 -6.993 41.780 1.00 85.06 153 ALA A C 1
ATOM 1142 O O . ALA A 1 153 ? -9.509 -7.720 41.912 1.00 85.06 153 ALA A O 1
ATOM 1143 N N . LEU A 1 154 ? -11.548 -7.359 41.061 1.00 83.75 154 LEU A N 1
ATOM 1144 C CA . LEU A 1 154 ? -11.616 -8.588 40.267 1.00 83.75 154 LEU A CA 1
ATOM 1145 C C . LEU A 1 154 ? -11.175 -8.395 38.810 1.00 83.75 154 LEU A C 1
ATOM 1147 O O . LEU A 1 154 ? -10.950 -9.381 38.106 1.00 83.75 154 LEU A O 1
ATOM 1151 N N . ILE A 1 155 ? -11.115 -7.147 38.340 1.00 85.12 155 ILE A N 1
ATOM 1152 C CA . ILE A 1 155 ? -10.657 -6.797 36.993 1.00 85.12 155 ILE A CA 1
ATOM 1153 C C . ILE A 1 155 ? -9.144 -6.553 36.983 1.00 85.12 155 ILE A C 1
ATOM 1155 O O . ILE A 1 155 ? -8.506 -6.951 36.011 1.00 85.12 155 ILE A O 1
ATOM 1159 N N . GLU A 1 156 ? -8.599 -5.913 38.025 1.00 83.62 156 GLU A N 1
ATOM 1160 C CA . GLU A 1 156 ? -7.165 -5.612 38.203 1.00 83.62 156 GLU A CA 1
ATOM 1161 C C . GLU A 1 156 ? -6.367 -6.798 38.774 1.00 83.62 156 GLU A C 1
ATOM 1163 O O . GLU A 1 156 ? -5.303 -7.133 38.191 1.00 83.62 156 GLU A O 1
#

Secondary structure (DSSP, 8-state):
-HHHHHHHHHHHHTTS--SS-HHHHHHHHHTT----HHHHHHTTS-S---SS-----TGGGSTTSGGG-SS--HHHHHHHHH----S-PPPPHHHHHHHHHHHHHHTT-GGGHHHHHHHHTT--HHHHHHHHHHHHHHHHHHHHTT-TTHHHHHH-